Protein AF-E2B748-F1 (afdb_monomer_lite)

pLDDT: mean 79.0, std 11.24, range [48.59, 96.19]

Foldseek 3Di:
DDPVLVLQLLVQLCVLVVHDSVVSVPDDPVRNVVVLVVVLVPDPCSVVSVVSSVCSSVVPPPPPPPPPVVVVVVVVVVVVVVVCCVCVVVVVVVVVVVVVVVVVVVVVVVVVVVCVVDPPDPPPPPD

Sequence (127 aa):
MNSETLAFLYNCSAWVLERNVTLLLRLNYTELLSVVHEALNSSDRSDFLRDRIVDCVFANQERPFNLPWWQKLLWSLIYTIIVLVAIGGNSIVMWIVLDAFRKAEDRKELFLYRANENPPTNAEFRS

Secondary structure (DSSP, 8-state):
--HHHHHHHHHHHHHHTT--HHHHTTS-HHHHHHHHHHHHHHSTTHHHHHHHHHHHHHHHS--S----HHHHHHHHHHHHHHHHHHHHHHHHHHHHHHHHHHHHHHHHHHHHHHHHHS---TTSS--

Radius of gyration: 38.42 Å; chains: 1; bounding box: 80×34×99 Å

Structure (mmCIF, N/CA/C/O backbone):
data_AF-E2B748-F1
#
_entry.id   AF-E2B748-F1
#
loop_
_atom_site.group_PDB
_atom_site.id
_atom_site.type_symbol
_atom_site.label_atom_id
_atom_site.label_alt_id
_atom_site.label_comp_id
_atom_site.label_asym_id
_atom_site.label_entity_id
_atom_site.label_seq_id
_atom_site.pdbx_PDB_ins_code
_atom_site.Cartn_x
_atom_site.Cartn_y
_atom_site.Cartn_z
_atom_site.occupancy
_atom_site.B_iso_or_equiv
_atom_site.auth_seq_id
_atom_site.auth_comp_id
_atom_site.auth_asym_id
_atom_site.auth_atom_id
_atom_site.pdbx_PDB_model_num
ATOM 1 N N . MET A 1 1 ? -25.975 -8.030 13.953 1.00 48.59 1 MET A N 1
ATOM 2 C CA . MET A 1 1 ? -24.813 -7.414 14.627 1.00 48.59 1 MET A CA 1
ATOM 3 C C . MET A 1 1 ? -24.078 -8.520 15.352 1.00 48.59 1 MET A C 1
ATOM 5 O O . MET A 1 1 ? -24.721 -9.285 16.060 1.00 48.59 1 MET A O 1
ATOM 9 N N . ASN A 1 2 ? -22.781 -8.660 15.101 1.00 59.19 2 ASN A N 1
ATOM 10 C CA . ASN A 1 2 ? -21.969 -9.742 15.658 1.00 59.19 2 ASN A CA 1
ATOM 11 C C . ASN A 1 2 ? -21.643 -9.398 17.122 1.00 59.19 2 ASN A C 1
ATOM 13 O O . ASN A 1 2 ? -21.514 -8.215 17.449 1.00 59.19 2 ASN A O 1
ATOM 17 N N . SER A 1 3 ? -21.490 -10.392 17.999 1.00 66.88 3 SER A N 1
ATOM 18 C CA . SER A 1 3 ? -21.153 -10.177 19.420 1.00 66.88 3 SER A CA 1
ATOM 19 C C . SER A 1 3 ? -19.925 -9.274 19.616 1.00 66.88 3 SER A C 1
ATOM 21 O O . SER A 1 3 ? -19.902 -8.455 20.530 1.00 66.88 3 SER A O 1
ATOM 23 N N . GLU A 1 4 ? -18.949 -9.346 18.709 1.00 69.75 4 GLU A N 1
ATOM 24 C CA . GLU A 1 4 ? -17.730 -8.528 18.746 1.00 69.75 4 GLU A CA 1
ATOM 25 C C . GLU A 1 4 ? -17.977 -7.053 18.413 1.00 69.75 4 GLU A C 1
ATOM 27 O O . GLU A 1 4 ? -17.475 -6.168 19.101 1.00 69.75 4 GLU A O 1
ATOM 32 N N . THR A 1 5 ? -18.824 -6.768 17.416 1.00 71.62 5 THR A N 1
ATOM 33 C CA . THR A 1 5 ? -19.208 -5.383 17.081 1.00 71.62 5 THR A CA 1
ATOM 34 C C . THR A 1 5 ? -19.932 -4.709 18.242 1.00 71.62 5 THR A C 1
ATOM 36 O O . THR A 1 5 ? -19.759 -3.517 18.479 1.00 71.62 5 THR A O 1
ATOM 39 N N . LEU A 1 6 ? -20.703 -5.488 19.007 1.00 72.00 6 LEU A N 1
ATOM 40 C CA . LEU A 1 6 ? -21.396 -5.011 20.195 1.00 72.00 6 LEU A CA 1
ATOM 41 C C . LEU A 1 6 ? -20.395 -4.676 21.313 1.00 72.00 6 LEU A C 1
ATOM 43 O O . LEU A 1 6 ? -20.465 -3.596 21.894 1.00 72.00 6 LEU A O 1
ATOM 47 N N . ALA A 1 7 ? -19.429 -5.564 21.570 1.00 72.94 7 ALA A N 1
ATOM 48 C CA . ALA A 1 7 ? -18.389 -5.363 22.580 1.00 72.94 7 ALA A CA 1
ATOM 49 C C . ALA A 1 7 ? -17.525 -4.122 22.295 1.00 72.94 7 ALA A C 1
ATOM 51 O O . ALA A 1 7 ? -17.229 -3.350 23.210 1.00 72.94 7 ALA A O 1
ATOM 52 N N . PHE A 1 8 ? -17.184 -3.881 21.026 1.00 77.19 8 PHE A N 1
ATOM 53 C CA . PHE A 1 8 ? -16.465 -2.673 20.622 1.00 77.19 8 PHE A CA 1
ATOM 54 C C . PHE A 1 8 ? -17.274 -1.400 20.835 1.00 77.19 8 PHE A C 1
ATOM 56 O O . PHE A 1 8 ? -16.732 -0.408 21.316 1.00 77.19 8 PHE A O 1
ATOM 63 N N . LEU A 1 9 ? -18.571 -1.427 20.535 1.00 76.50 9 LEU A N 1
ATOM 64 C CA . LEU A 1 9 ? -19.451 -0.277 20.723 1.00 76.50 9 LEU A CA 1
ATOM 65 C C . LEU A 1 9 ? -19.572 0.094 22.213 1.00 76.50 9 LEU A C 1
ATOM 67 O O . LEU A 1 9 ? -19.496 1.273 22.567 1.00 76.50 9 LEU A O 1
ATOM 71 N N . TYR A 1 10 ? -19.647 -0.902 23.103 1.00 77.31 10 TYR A N 1
ATOM 72 C CA . TYR A 1 10 ? -19.596 -0.681 24.554 1.00 77.31 10 TYR A CA 1
ATOM 73 C C . TYR A 1 10 ? -18.244 -0.128 25.025 1.00 77.31 10 TYR A C 1
ATOM 75 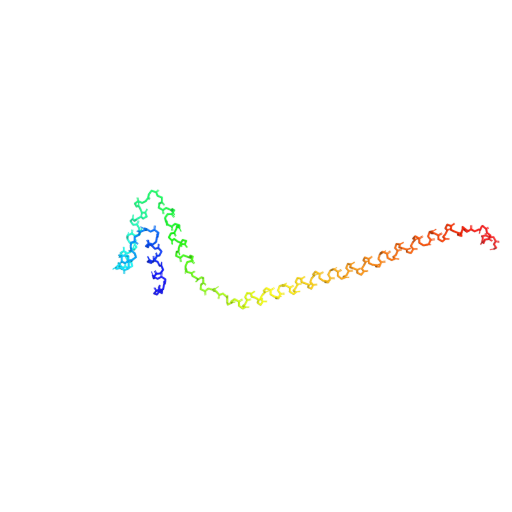O O . TYR A 1 10 ? -18.221 0.812 25.814 1.00 77.31 10 TYR A O 1
ATOM 83 N N . ASN A 1 11 ? -17.121 -0.655 24.530 1.00 79.69 11 ASN A N 1
ATOM 84 C CA . ASN A 1 11 ? -15.790 -0.184 24.930 1.00 79.69 11 ASN A CA 1
ATOM 85 C C . ASN A 1 11 ? -15.511 1.247 24.426 1.00 79.69 11 ASN A C 1
ATOM 87 O O . ASN A 1 11 ? -15.077 2.107 25.187 1.00 79.69 11 ASN A O 1
ATOM 91 N N . CYS A 1 12 ? -15.867 1.540 23.172 1.00 82.44 12 CYS A N 1
ATOM 92 C CA . CYS A 1 12 ? -15.757 2.882 22.601 1.00 82.44 12 CYS A CA 1
ATOM 93 C C . CYS A 1 12 ? -16.658 3.892 23.304 1.00 82.44 12 CYS A C 1
ATOM 95 O O . CYS A 1 12 ? -16.201 4.980 23.638 1.00 82.44 12 CYS A O 1
ATOM 97 N N . SER A 1 13 ? -17.925 3.551 23.550 1.00 79.75 13 SER A N 1
ATOM 98 C CA . SER A 1 13 ? -18.832 4.459 24.262 1.00 79.75 13 SER A CA 1
ATOM 99 C C . SER A 1 13 ? -18.366 4.724 25.695 1.00 79.75 13 SER A C 1
ATOM 101 O O . SER A 1 13 ? -18.422 5.864 26.139 1.00 79.75 13 SER A O 1
ATOM 103 N N . ALA A 1 14 ? -17.831 3.720 26.392 1.00 80.88 14 ALA A N 1
ATOM 104 C CA . ALA A 1 14 ? -17.250 3.889 27.721 1.00 80.88 14 ALA A CA 1
ATOM 105 C C . ALA A 1 14 ? -16.010 4.791 27.714 1.00 80.88 14 ALA A C 1
ATOM 107 O O . ALA A 1 14 ? -15.880 5.659 28.574 1.00 80.88 14 ALA A O 1
ATOM 108 N N . TRP A 1 15 ? -15.139 4.623 26.718 1.00 76.44 15 TRP A N 1
ATOM 109 C CA . TRP A 1 15 ? -13.941 5.440 26.564 1.00 76.44 15 TRP A CA 1
ATOM 110 C C . TRP A 1 15 ? -14.270 6.893 26.195 1.00 76.44 15 TRP A C 1
ATOM 112 O O . TRP A 1 15 ? -13.744 7.812 26.812 1.00 76.44 15 TRP A O 1
ATOM 122 N N . VAL A 1 16 ? -15.183 7.115 25.243 1.00 79.75 16 VAL A N 1
ATOM 123 C CA . VAL A 1 16 ? -15.554 8.464 24.778 1.00 79.75 16 VAL A CA 1
ATOM 124 C C . VAL A 1 16 ? -16.383 9.235 25.810 1.00 79.75 16 VAL A C 1
ATOM 126 O O . VAL A 1 16 ? -16.221 10.445 25.924 1.00 79.75 16 VAL A O 1
ATOM 129 N N . LEU A 1 17 ? -17.269 8.568 26.560 1.00 76.94 17 LEU A N 1
ATOM 130 C CA . LEU A 1 17 ? -18.093 9.212 27.596 1.00 76.94 17 LEU A CA 1
ATOM 131 C C . LEU A 1 17 ? -17.414 9.222 28.981 1.00 76.94 17 LEU A C 1
ATOM 133 O O . LEU A 1 17 ? -18.067 9.594 29.956 1.00 76.94 17 LEU A O 1
ATOM 137 N N . GLU A 1 18 ? -16.158 8.766 29.087 1.00 70.44 18 GLU A N 1
ATOM 138 C CA . GLU A 1 18 ? -15.419 8.580 30.354 1.00 70.44 18 GLU A CA 1
ATOM 139 C C . GLU A 1 18 ? -16.232 7.839 31.437 1.00 70.44 18 GLU A C 1
ATOM 141 O O . GLU A 1 18 ? -16.070 8.039 32.643 1.00 70.44 18 GLU A O 1
ATOM 146 N N . ARG A 1 19 ? -17.148 6.962 31.016 1.00 70.19 19 ARG A N 1
ATOM 147 C CA . ARG A 1 19 ? -18.020 6.197 31.912 1.00 70.19 19 ARG A CA 1
ATOM 148 C C . ARG A 1 19 ? -17.451 4.807 32.116 1.00 70.19 19 ARG A C 1
ATOM 150 O O . ARG A 1 19 ? -16.942 4.180 31.194 1.00 70.19 19 ARG A O 1
ATOM 157 N N . ASN A 1 20 ? -17.601 4.280 33.328 1.00 67.25 20 ASN A N 1
ATOM 158 C CA . ASN A 1 20 ? -17.147 2.929 33.637 1.00 67.25 20 ASN A CA 1
ATOM 159 C C . ASN A 1 20 ? -17.799 1.898 32.700 1.00 67.25 20 ASN A C 1
ATOM 161 O O . ASN A 1 20 ? -19.025 1.751 32.674 1.00 67.25 20 ASN A O 1
ATOM 165 N N . VAL A 1 21 ? -16.959 1.140 31.987 1.00 66.25 21 VAL A N 1
ATOM 166 C CA . VAL A 1 21 ? -17.353 0.073 31.046 1.00 66.25 21 VAL A CA 1
ATOM 167 C C . VAL A 1 21 ? -18.323 -0.911 31.704 1.00 66.25 21 VAL A C 1
ATOM 169 O O . VAL A 1 21 ? -19.277 -1.356 31.079 1.00 66.25 21 VAL A O 1
ATOM 172 N N . THR A 1 22 ? -18.124 -1.208 32.989 1.00 66.12 22 THR A N 1
ATOM 173 C CA . THR A 1 22 ? -18.948 -2.136 33.777 1.00 66.12 22 THR A CA 1
ATOM 174 C C . THR A 1 22 ? -20.392 -1.674 33.973 1.00 66.12 22 THR A C 1
ATOM 176 O O . THR A 1 22 ? -21.278 -2.521 34.090 1.00 66.12 22 THR A O 1
ATOM 179 N N . LEU A 1 23 ? -20.653 -0.361 33.983 1.00 68.50 23 LEU A N 1
ATOM 180 C CA . LEU A 1 23 ? -22.016 0.175 33.999 1.00 68.50 23 LEU A CA 1
ATOM 181 C C . LEU A 1 23 ? -22.655 0.065 32.623 1.00 68.50 23 LEU A C 1
ATOM 183 O O . LEU A 1 23 ? -23.789 -0.387 32.525 1.00 68.50 23 LEU A O 1
ATOM 187 N N . LEU A 1 24 ? -21.914 0.427 31.575 1.00 69.00 24 LEU A N 1
ATOM 188 C CA . LEU A 1 24 ? -22.385 0.383 30.192 1.00 69.00 24 LEU A CA 1
ATOM 189 C C . LEU A 1 24 ? -22.713 -1.047 29.743 1.00 69.00 24 LEU A C 1
ATOM 191 O O . LEU A 1 24 ? -23.773 -1.270 29.172 1.00 69.00 24 LEU A O 1
ATOM 195 N N . LEU A 1 25 ? -21.886 -2.030 30.106 1.00 70.75 25 LEU A N 1
ATOM 196 C CA . LEU A 1 25 ? -22.088 -3.445 29.762 1.00 70.75 25 LEU A CA 1
ATOM 197 C C . LEU A 1 25 ? -23.332 -4.078 30.411 1.00 70.75 25 LEU A C 1
ATOM 199 O O . LEU A 1 25 ? -23.792 -5.127 29.965 1.00 70.75 25 LEU A O 1
ATOM 203 N N . ARG A 1 26 ? -23.858 -3.472 31.484 1.00 77.00 26 ARG A N 1
ATOM 204 C CA . ARG A 1 26 ? -25.091 -3.911 32.159 1.00 77.00 26 ARG A CA 1
ATOM 205 C C . ARG A 1 26 ? -26.359 -3.448 31.442 1.00 77.00 26 ARG A C 1
ATOM 207 O O . ARG A 1 26 ? -27.424 -3.990 31.732 1.00 77.00 26 ARG A O 1
ATOM 214 N N . LE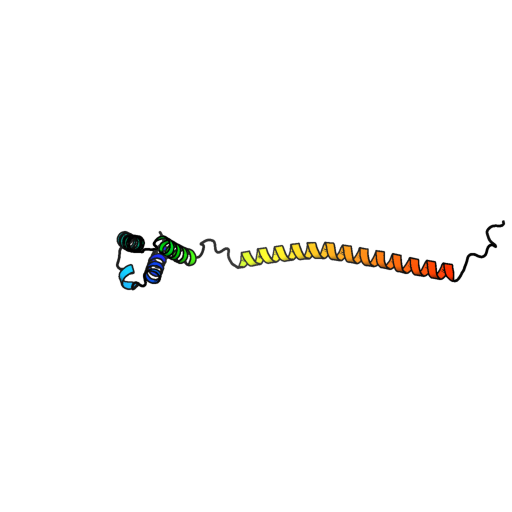U A 1 27 ? -26.265 -2.454 30.558 1.00 76.88 27 LEU A N 1
ATOM 215 C CA . LEU A 1 27 ? -27.410 -1.931 29.819 1.00 76.88 27 LEU A CA 1
ATOM 216 C C . LEU A 1 27 ? -27.674 -2.770 28.571 1.00 76.88 27 LEU A C 1
ATOM 218 O O . 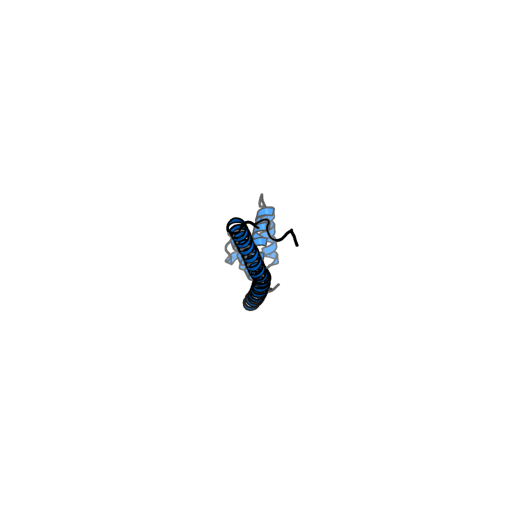LEU A 1 27 ? -26.750 -3.191 27.878 1.00 76.88 27 LEU A O 1
ATOM 222 N N . ASN A 1 28 ? -28.953 -2.964 28.253 1.00 79.88 28 ASN A N 1
ATOM 223 C CA . ASN A 1 28 ? -29.354 -3.551 26.980 1.00 79.88 28 ASN A CA 1
ATOM 224 C C . ASN A 1 28 ? -29.088 -2.561 25.829 1.00 79.88 28 ASN A C 1
ATOM 226 O O . ASN A 1 28 ? -28.963 -1.360 26.059 1.00 79.88 28 ASN A O 1
ATOM 230 N N . TYR A 1 29 ? -29.030 -3.032 24.583 1.00 78.56 29 TYR A N 1
ATOM 231 C CA . TYR A 1 29 ? -28.671 -2.189 23.429 1.00 78.56 29 TYR A CA 1
ATOM 232 C C . TYR A 1 29 ? -29.541 -0.925 23.296 1.00 78.56 29 TYR A C 1
ATOM 234 O O . TYR A 1 29 ? -29.036 0.161 23.028 1.00 78.56 29 TYR A O 1
ATOM 242 N N . THR A 1 30 ? -30.849 -1.054 23.519 1.00 84.62 30 THR A N 1
ATOM 243 C CA . THR A 1 30 ? -31.800 0.066 23.448 1.00 84.62 30 THR A CA 1
ATOM 244 C C . THR A 1 30 ? -31.559 1.111 24.537 1.00 84.62 30 THR A C 1
ATOM 246 O O . THR A 1 30 ? -31.675 2.304 24.278 1.00 84.62 30 THR A O 1
ATOM 249 N N . GLU A 1 31 ? -31.178 0.664 25.733 1.00 85.12 31 GLU A N 1
ATOM 250 C CA . GLU A 1 31 ? -30.852 1.514 26.883 1.00 85.12 31 GLU A CA 1
ATOM 251 C C . GLU A 1 31 ? -29.491 2.202 26.713 1.00 85.12 31 GLU A C 1
ATOM 253 O O . GLU A 1 31 ? -29.298 3.356 27.081 1.00 85.12 31 GLU A O 1
ATOM 258 N N . LEU A 1 32 ? -28.524 1.510 26.106 1.00 82.31 32 LEU A N 1
ATOM 259 C CA . LEU A 1 32 ? -27.262 2.124 25.708 1.00 82.31 32 LEU A CA 1
ATOM 260 C C . LEU A 1 32 ? -27.516 3.258 24.710 1.00 82.31 32 LEU A C 1
ATOM 262 O O . LEU A 1 32 ? -26.974 4.354 24.860 1.00 82.31 32 LEU A O 1
ATOM 266 N N . LEU A 1 33 ? -28.328 2.982 23.686 1.00 82.69 33 LEU A N 1
ATOM 267 C CA . LEU A 1 33 ? -28.612 3.936 22.623 1.00 82.69 33 LEU A CA 1
ATOM 268 C C . LEU A 1 33 ? -29.278 5.197 23.183 1.00 82.69 33 LEU A C 1
ATOM 270 O O . LEU A 1 33 ? -28.889 6.295 22.796 1.00 82.69 33 LEU A O 1
ATOM 274 N N . SER A 1 34 ? -30.227 5.053 24.115 1.00 85.12 34 SER A N 1
ATOM 275 C CA . SER A 1 34 ? -30.885 6.197 24.754 1.00 85.12 34 SER A CA 1
ATOM 276 C C . SER A 1 34 ? -29.901 7.037 25.570 1.00 85.12 34 SER A C 1
ATOM 278 O O . SER A 1 34 ? -29.895 8.255 25.430 1.00 85.12 34 SER A O 1
ATOM 280 N N . VAL A 1 35 ? -29.001 6.413 26.337 1.00 82.75 35 VAL A N 1
ATOM 281 C CA . VAL A 1 35 ? -27.978 7.120 27.128 1.00 82.75 35 VAL A CA 1
ATOM 282 C C . VAL A 1 35 ? -26.968 7.855 26.246 1.00 82.75 35 VAL A C 1
ATOM 284 O O . VAL A 1 35 ? -26.586 8.983 26.557 1.00 82.75 35 VAL A O 1
ATOM 287 N N . VAL A 1 36 ? -26.526 7.236 25.150 1.00 85.31 36 VAL A N 1
ATOM 288 C CA . VAL A 1 36 ? -25.614 7.876 24.188 1.00 85.31 36 VAL A CA 1
ATOM 289 C C . VAL A 1 36 ? -26.312 9.039 23.489 1.00 85.31 36 VAL A C 1
ATOM 291 O O . VAL A 1 36 ? -25.713 10.098 23.320 1.00 85.31 36 VAL A O 1
ATOM 294 N N . HIS A 1 37 ? -27.577 8.864 23.108 1.00 85.25 37 HIS A N 1
ATOM 295 C CA . HIS A 1 37 ? -28.353 9.907 22.448 1.00 85.25 37 HIS A CA 1
ATOM 296 C C . HIS A 1 37 ? -28.643 11.090 23.378 1.00 85.25 37 HIS A C 1
ATOM 298 O O . HIS A 1 37 ? -28.512 12.239 22.967 1.00 85.25 37 HIS A O 1
ATOM 304 N N . GLU A 1 38 ? -28.935 10.813 24.647 1.00 86.44 38 GLU A N 1
ATOM 305 C CA . GLU A 1 38 ? -29.079 11.827 25.690 1.00 86.44 38 GLU A CA 1
ATOM 306 C C . GLU A 1 38 ? -27.763 12.583 25.915 1.00 86.44 38 GLU A C 1
ATOM 308 O O . GLU A 1 38 ? -27.742 13.810 25.933 1.00 86.44 38 GLU A O 1
ATOM 313 N N . ALA A 1 39 ? -26.636 11.868 26.001 1.00 81.31 39 ALA A N 1
ATOM 314 C CA . ALA A 1 39 ? -25.320 12.486 26.147 1.00 81.31 39 ALA A CA 1
ATOM 315 C C . ALA A 1 39 ? -24.963 13.375 24.942 1.00 81.31 39 ALA A C 1
ATOM 317 O O . ALA A 1 39 ? -24.416 14.462 25.125 1.00 81.31 39 ALA A O 1
ATOM 318 N N . LEU A 1 40 ? -25.324 12.951 23.727 1.00 85.12 40 LEU A N 1
ATOM 319 C CA . LEU A 1 40 ? -25.190 13.754 22.512 1.00 85.12 40 LEU A CA 1
ATOM 320 C C . LEU A 1 40 ? -26.048 15.020 22.588 1.00 85.12 40 LEU A C 1
ATOM 322 O O . LEU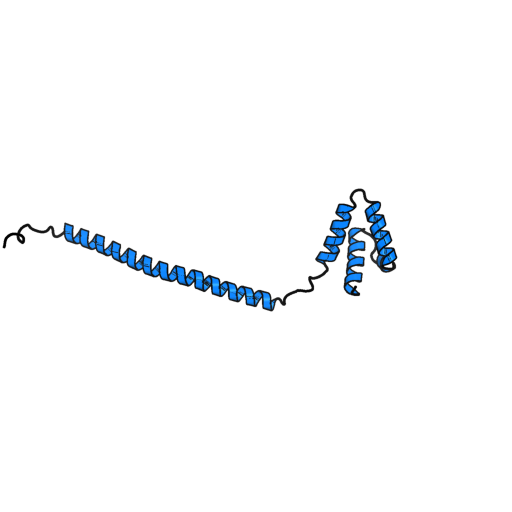 A 1 40 ? -25.513 16.102 22.390 1.00 85.12 40 LEU A O 1
ATOM 326 N N . ASN A 1 41 ? -27.335 14.911 22.920 1.00 86.44 41 ASN A N 1
ATOM 327 C CA . ASN A 1 41 ? -28.244 16.063 22.975 1.00 86.44 41 ASN A CA 1
ATOM 328 C C . ASN A 1 41 ? -27.924 17.038 24.118 1.00 86.44 41 ASN A C 1
ATOM 330 O O . ASN A 1 41 ? -28.148 18.236 23.976 1.00 86.44 41 ASN A O 1
ATOM 334 N N . SER A 1 42 ? -27.389 16.542 25.236 1.00 85.62 42 SER A N 1
ATOM 335 C CA . SER A 1 42 ? -26.962 17.370 26.372 1.00 85.62 42 SER A CA 1
ATOM 336 C C . SER A 1 42 ? -25.662 18.139 26.115 1.00 85.62 42 SER A C 1
ATOM 338 O O . SER A 1 42 ? -25.362 19.102 26.820 1.00 85.62 42 SER A O 1
ATOM 340 N N . SER A 1 43 ? -24.868 17.705 25.133 1.00 80.19 43 SER A N 1
ATOM 341 C CA . SER A 1 43 ? -23.569 18.298 24.848 1.00 80.19 43 SER A CA 1
ATOM 342 C C . SER A 1 43 ? -23.701 19.478 23.893 1.00 80.19 43 SER A C 1
ATOM 344 O O . SER A 1 43 ? -24.256 19.350 22.805 1.00 80.19 43 SER A O 1
ATOM 346 N N . ASP A 1 44 ? -23.080 20.601 24.255 1.00 81.25 44 ASP A N 1
ATOM 347 C CA . ASP A 1 44 ? -22.973 21.815 23.430 1.00 81.25 44 ASP A CA 1
ATOM 348 C C . ASP A 1 44 ? -22.310 21.550 22.059 1.00 81.25 44 ASP A C 1
ATOM 350 O O . ASP A 1 44 ? -22.485 22.305 21.105 1.00 81.25 44 ASP A O 1
ATOM 354 N N . ARG A 1 45 ? -21.570 20.436 21.929 1.00 85.12 45 ARG A N 1
ATOM 355 C CA . ARG A 1 45 ? -20.840 20.054 20.712 1.00 85.12 45 ARG A CA 1
ATOM 356 C C . ARG A 1 45 ? -21.099 18.606 20.298 1.00 85.12 45 ARG A C 1
ATOM 358 O O . ARG A 1 45 ? -20.170 17.841 20.023 1.00 85.12 45 ARG A O 1
ATOM 365 N N . SER A 1 46 ? -22.377 18.245 20.252 1.00 83.62 46 SER A N 1
ATOM 366 C CA . SER A 1 46 ? -22.880 16.914 19.893 1.00 83.62 46 SER A CA 1
ATOM 367 C C . SER A 1 46 ? -22.283 16.353 18.594 1.00 83.62 46 SER A C 1
ATOM 369 O O . SER A 1 46 ? -21.925 15.177 18.550 1.00 83.62 46 SER A O 1
ATOM 371 N N . ASP A 1 47 ? -22.072 17.192 17.575 1.00 84.50 47 ASP A N 1
ATOM 372 C CA . ASP A 1 47 ? -21.461 16.791 16.300 1.00 84.50 47 ASP A CA 1
ATOM 373 C C . ASP A 1 47 ? -20.032 16.258 16.472 1.00 84.50 47 ASP A C 1
ATOM 375 O O . ASP A 1 47 ? -19.664 15.252 15.869 1.00 84.50 47 ASP A O 1
ATOM 379 N N . PHE A 1 48 ? -19.239 16.882 17.348 1.00 84.69 48 PHE A N 1
ATOM 380 C CA . PHE A 1 48 ? -17.871 16.448 17.633 1.00 84.69 48 PHE A CA 1
ATOM 381 C C . PHE A 1 48 ? -17.847 15.133 18.420 1.00 84.69 48 PHE A C 1
ATOM 383 O O . PHE A 1 48 ? -17.054 14.244 18.114 1.00 84.69 48 PHE A O 1
ATOM 390 N N . LEU A 1 49 ? -18.733 14.973 19.408 1.00 84.81 49 LEU A N 1
ATOM 391 C CA . LEU A 1 49 ? -18.879 13.705 20.135 1.00 84.81 49 LEU A CA 1
ATOM 392 C C . LEU A 1 49 ? -19.337 12.576 19.213 1.00 84.81 49 LEU A C 1
ATOM 394 O O . LEU A 1 49 ? -18.822 11.461 19.297 1.00 84.81 49 LEU A O 1
ATOM 398 N N . ARG A 1 50 ? -20.278 12.865 18.314 1.00 85.00 50 ARG A N 1
ATOM 399 C CA . ARG A 1 50 ? -20.771 11.901 17.333 1.00 85.00 50 ARG A CA 1
ATOM 400 C C . ARG A 1 50 ? -19.650 11.431 16.417 1.00 85.00 50 ARG A C 1
ATOM 402 O O . ARG A 1 50 ? -19.507 10.224 16.232 1.00 85.00 50 ARG A O 1
ATOM 409 N N . ASP A 1 51 ? -18.848 12.359 15.905 1.00 85.38 51 ASP A N 1
ATOM 410 C CA . ASP A 1 51 ? -17.710 12.047 15.042 1.00 85.38 51 ASP A CA 1
ATOM 411 C C . ASP A 1 51 ? -16.684 11.172 15.775 1.00 85.38 51 ASP A C 1
ATOM 413 O O . ASP A 1 51 ? -16.284 10.132 15.267 1.00 85.38 51 ASP A O 1
ATOM 417 N N . ARG A 1 52 ? -16.370 11.483 17.041 1.00 84.06 52 ARG A N 1
ATOM 418 C CA . ARG A 1 52 ? -15.474 10.664 17.881 1.00 84.06 52 ARG A CA 1
ATOM 419 C C . ARG A 1 52 ? -15.981 9.241 18.129 1.00 84.06 52 ARG A C 1
ATOM 421 O O . ARG A 1 52 ? -15.181 8.307 18.116 1.00 84.06 52 ARG A O 1
ATOM 428 N N . ILE A 1 53 ? -17.282 9.061 18.376 1.00 84.31 53 ILE A N 1
ATOM 429 C CA . ILE A 1 53 ? -17.877 7.727 18.580 1.00 84.31 53 ILE A CA 1
ATOM 430 C C . ILE A 1 53 ? -17.808 6.919 17.284 1.00 84.31 53 ILE A C 1
ATOM 432 O O . ILE A 1 53 ? -17.429 5.747 17.314 1.00 84.31 53 ILE A O 1
ATOM 436 N N . VAL A 1 54 ? -18.153 7.547 16.156 1.00 82.06 54 VAL A N 1
ATOM 437 C CA . VAL A 1 54 ? -18.058 6.940 14.824 1.00 82.06 54 VAL A CA 1
ATOM 438 C C . VAL A 1 54 ? -16.609 6.538 14.560 1.00 82.06 54 VAL A C 1
ATOM 440 O O . VAL A 1 54 ? -16.345 5.365 14.318 1.00 82.06 54 VAL A O 1
ATOM 443 N N . ASP A 1 55 ? -15.659 7.452 14.713 1.00 83.56 55 ASP A N 1
ATOM 444 C CA . ASP A 1 55 ? -14.248 7.193 14.437 1.00 83.56 55 ASP A CA 1
ATOM 445 C C . ASP A 1 55 ? -13.686 6.072 15.332 1.00 83.56 55 ASP A C 1
ATOM 447 O O . ASP A 1 55 ? -13.002 5.177 14.846 1.00 83.56 55 ASP A O 1
ATOM 451 N N . CYS A 1 56 ? -14.067 6.015 16.615 1.00 82.06 56 CYS A N 1
ATOM 452 C CA . CYS A 1 56 ? -13.671 4.929 17.520 1.00 82.06 56 CYS A CA 1
ATOM 453 C C . CYS A 1 56 ? -14.226 3.558 17.090 1.00 82.06 56 CYS A C 1
ATOM 455 O O . CYS A 1 56 ? -13.494 2.562 17.077 1.00 82.06 56 CYS A O 1
ATOM 457 N N . VAL A 1 57 ? -15.516 3.489 16.736 1.00 79.00 57 VAL A N 1
ATOM 458 C CA . VAL A 1 57 ? -16.168 2.238 16.308 1.00 79.00 57 VAL A CA 1
ATOM 459 C C . VAL A 1 57 ? -15.615 1.774 14.960 1.00 79.00 57 VAL A C 1
ATOM 461 O O . VAL A 1 57 ? -15.353 0.586 14.781 1.00 79.00 57 VAL A O 1
ATOM 464 N N . PHE A 1 58 ? -15.391 2.695 14.022 1.00 73.44 58 PHE A N 1
ATOM 465 C CA . PHE A 1 58 ? -14.871 2.381 12.692 1.00 73.44 58 PHE A CA 1
ATOM 466 C C . PHE A 1 58 ? -13.362 2.105 12.673 1.00 73.44 58 PHE A C 1
ATOM 468 O O . PHE A 1 58 ? -12.925 1.292 11.860 1.00 73.44 58 PHE A O 1
ATOM 475 N N . ALA A 1 59 ? -12.567 2.718 13.555 1.00 69.12 59 ALA A N 1
ATOM 476 C CA . ALA A 1 59 ? -11.136 2.425 13.683 1.00 69.12 59 ALA A CA 1
ATOM 477 C C . ALA A 1 59 ? -10.885 1.009 14.218 1.00 69.12 59 ALA A C 1
ATOM 479 O O . ALA A 1 59 ? -9.947 0.339 13.791 1.00 69.12 59 ALA A O 1
ATOM 480 N N . ASN A 1 60 ? -11.740 0.557 15.135 1.00 60.19 60 ASN A N 1
ATOM 481 C CA . ASN A 1 60 ? -11.647 -0.762 15.753 1.00 60.19 60 ASN A CA 1
ATOM 482 C C . ASN A 1 60 ? -12.394 -1.859 14.998 1.00 60.19 60 ASN A C 1
ATOM 484 O O . ASN A 1 60 ? -12.128 -3.043 15.205 1.00 60.19 60 ASN A O 1
ATOM 488 N N . GLN A 1 61 ? -13.321 -1.491 14.115 1.00 61.38 61 GLN A N 1
ATOM 489 C CA . GLN A 1 61 ? -13.828 -2.421 13.127 1.00 61.38 61 GLN A CA 1
ATOM 490 C C . GLN A 1 61 ? -12.716 -2.644 12.105 1.00 61.38 61 GLN A C 1
ATOM 492 O O . GLN A 1 61 ? -12.680 -2.005 11.050 1.00 61.38 61 GLN A O 1
ATOM 497 N N . GLU A 1 62 ? -11.783 -3.537 12.454 1.00 56.03 62 GLU A N 1
ATOM 498 C CA . GLU A 1 62 ? -10.790 -4.072 11.537 1.00 56.03 62 GLU A CA 1
ATOM 499 C C . GLU A 1 62 ? -11.512 -4.374 10.235 1.00 56.03 62 GLU A C 1
ATOM 501 O O . GLU A 1 62 ? -12.441 -5.186 10.202 1.00 56.03 62 GLU A O 1
ATOM 506 N N . ARG A 1 63 ? -11.174 -3.614 9.187 1.00 57.88 63 ARG A N 1
ATOM 507 C CA . ARG A 1 63 ? -11.857 -3.701 7.901 1.00 57.88 63 ARG A CA 1
ATOM 508 C C . ARG A 1 63 ? -11.933 -5.189 7.555 1.00 57.88 63 ARG A C 1
ATOM 510 O O . ARG A 1 63 ? -10.876 -5.791 7.376 1.00 57.88 63 ARG A O 1
ATOM 517 N N . PRO A 1 64 ? -13.129 -5.794 7.429 1.00 54.47 64 PRO A N 1
ATOM 518 C CA . PRO A 1 64 ? -13.254 -7.241 7.232 1.00 54.47 64 PRO A CA 1
ATOM 519 C C . PRO A 1 64 ? -12.643 -7.711 5.898 1.00 54.47 64 PRO A C 1
ATOM 521 O O . PRO A 1 64 ? -12.571 -8.901 5.620 1.00 54.47 64 PRO A O 1
ATOM 524 N N . PHE A 1 65 ? -12.139 -6.773 5.091 1.00 48.88 65 PHE A N 1
ATOM 525 C CA . PHE A 1 65 ? -11.263 -6.985 3.950 1.00 48.88 65 PHE A CA 1
ATOM 526 C C . PHE A 1 65 ? -9.799 -6.681 4.298 1.00 48.88 65 PHE A C 1
ATOM 528 O O . PHE A 1 65 ? -9.128 -5.893 3.625 1.00 48.88 65 PHE A O 1
ATOM 535 N N . ASN A 1 66 ? -9.269 -7.320 5.339 1.00 55.16 66 ASN A N 1
ATOM 536 C CA . ASN A 1 66 ? -7.829 -7.501 5.451 1.00 55.16 66 ASN A CA 1
ATOM 537 C C . ASN A 1 66 ? -7.419 -8.483 4.348 1.00 55.16 66 ASN A C 1
ATOM 539 O O . ASN A 1 66 ? -7.368 -9.691 4.567 1.00 55.16 66 ASN A O 1
ATOM 543 N N . LEU A 1 67 ? -7.157 -7.967 3.137 1.00 60.06 67 LEU A N 1
ATOM 544 C CA . LEU A 1 67 ? -6.453 -8.748 2.121 1.00 60.06 67 LEU A CA 1
ATOM 545 C C . LEU A 1 67 ? -5.202 -9.321 2.801 1.00 60.06 67 LEU A C 1
ATOM 547 O O . LEU A 1 67 ? -4.433 -8.523 3.364 1.00 60.06 67 LEU A O 1
ATOM 551 N N . PRO A 1 68 ? -5.013 -10.656 2.795 1.00 75.06 68 PRO A N 1
ATOM 552 C CA . PRO A 1 68 ? -3.899 -11.298 3.472 1.00 75.06 68 PRO A CA 1
ATOM 553 C C . PRO A 1 68 ? -2.610 -10.580 3.090 1.00 75.06 68 PRO A C 1
ATOM 555 O O . PRO A 1 68 ? -2.393 -10.255 1.923 1.00 75.06 68 PRO A O 1
ATOM 558 N N . TRP A 1 69 ? -1.766 -10.285 4.075 1.00 73.94 69 TRP A N 1
ATOM 559 C CA . TRP A 1 69 ? -0.553 -9.484 3.877 1.00 73.94 69 TRP A CA 1
ATOM 560 C C . TRP A 1 69 ? 0.339 -10.034 2.748 1.00 73.94 69 TRP A C 1
ATOM 562 O O . TRP A 1 69 ? 0.946 -9.268 2.002 1.00 73.94 69 TRP A O 1
ATOM 572 N N . TRP A 1 70 ? 0.305 -11.353 2.542 1.00 78.75 70 TRP A N 1
ATOM 573 C CA . TRP A 1 70 ? 0.902 -12.051 1.407 1.00 78.75 70 TRP A CA 1
ATOM 574 C C . TRP A 1 70 ? 0.446 -11.537 0.032 1.00 78.75 70 TRP A C 1
ATOM 576 O O . TRP A 1 70 ? 1.277 -11.377 -0.858 1.00 78.75 70 TRP A O 1
ATOM 586 N N . GLN A 1 71 ? -0.840 -11.222 -0.160 1.00 81.81 71 GLN A N 1
ATOM 587 C CA . GLN A 1 71 ? -1.337 -10.648 -1.417 1.00 81.81 71 GLN A CA 1
ATOM 588 C C . GLN A 1 71 ? -0.802 -9.233 -1.641 1.00 81.81 71 GLN A C 1
ATOM 590 O O . GLN A 1 71 ? -0.429 -8.901 -2.763 1.00 81.81 71 GLN A O 1
ATOM 595 N N . LYS A 1 72 ? -0.702 -8.409 -0.588 1.00 84.69 72 LYS A N 1
ATOM 596 C CA . LYS A 1 72 ? -0.107 -7.063 -0.696 1.00 84.69 72 LYS A CA 1
ATOM 597 C C . LYS A 1 72 ? 1.352 -7.138 -1.159 1.00 84.69 72 LYS A C 1
ATOM 599 O O . LYS A 1 72 ? 1.758 -6.356 -2.016 1.00 84.69 72 LYS A O 1
ATOM 604 N N . LEU A 1 73 ? 2.119 -8.103 -0.646 1.00 87.81 73 LEU A N 1
ATOM 605 C CA . LEU A 1 73 ? 3.503 -8.322 -1.077 1.00 87.81 73 LEU A CA 1
ATOM 606 C C . LEU A 1 73 ? 3.605 -8.834 -2.513 1.00 87.81 73 LEU A C 1
ATOM 608 O O . LEU A 1 73 ? 4.450 -8.347 -3.260 1.00 87.81 73 LEU A O 1
ATOM 612 N N . LEU A 1 74 ? 2.730 -9.759 -2.918 1.00 91.75 74 LEU A N 1
ATOM 613 C CA . LEU A 1 74 ? 2.719 -10.292 -4.282 1.00 91.75 74 LEU A CA 1
ATOM 614 C C . LEU A 1 74 ? 2.487 -9.177 -5.314 1.00 91.75 74 LEU A C 1
ATOM 616 O O . LEU A 1 74 ? 3.233 -9.058 -6.284 1.00 91.75 74 LEU A O 1
ATOM 620 N N . TRP A 1 75 ? 1.494 -8.319 -5.070 1.00 88.94 75 TRP A N 1
ATOM 621 C CA . TRP A 1 75 ? 1.188 -7.189 -5.949 1.00 88.94 75 TRP A CA 1
ATOM 622 C C . TRP A 1 75 ? 2.316 -6.154 -5.989 1.00 88.94 75 TRP A C 1
ATOM 624 O O . TRP A 1 75 ? 2.670 -5.683 -7.069 1.00 88.94 75 TRP A O 1
ATOM 634 N N . SER A 1 76 ? 2.923 -5.845 -4.840 1.00 93.12 76 SER A N 1
ATOM 635 C CA . SER A 1 76 ? 4.070 -4.931 -4.764 1.00 93.12 76 SER A CA 1
ATOM 636 C C . SER A 1 76 ? 5.274 -5.449 -5.559 1.00 93.12 76 SER A C 1
ATOM 638 O O . SER A 1 76 ? 5.910 -4.704 -6.310 1.00 93.12 76 SER A O 1
ATOM 640 N N . LEU A 1 77 ? 5.557 -6.749 -5.456 1.00 94.94 77 LEU A N 1
ATOM 641 C CA . LEU A 1 77 ? 6.669 -7.381 -6.157 1.00 94.94 77 LEU A CA 1
ATOM 642 C C . LEU A 1 77 ? 6.466 -7.364 -7.679 1.00 94.94 77 LEU A C 1
ATOM 644 O O . LEU A 1 77 ? 7.378 -6.979 -8.408 1.00 94.94 77 LEU A O 1
ATOM 648 N N . ILE A 1 78 ? 5.260 -7.692 -8.157 1.00 96.06 78 ILE A N 1
ATOM 649 C CA . ILE A 1 78 ? 4.913 -7.603 -9.586 1.00 96.06 78 ILE A CA 1
ATOM 650 C C . ILE A 1 78 ? 5.101 -6.168 -10.093 1.00 96.06 78 ILE A C 1
ATOM 652 O O . ILE A 1 78 ? 5.735 -5.955 -11.127 1.00 96.06 78 ILE A O 1
ATOM 656 N N . TYR A 1 79 ? 4.606 -5.179 -9.347 1.00 95.69 79 TYR A N 1
ATOM 657 C CA . TYR A 1 79 ? 4.726 -3.772 -9.728 1.00 95.69 79 TYR A CA 1
ATOM 658 C C . TYR A 1 79 ? 6.188 -3.321 -9.806 1.00 95.69 79 TYR A C 1
ATOM 660 O O . TYR A 1 79 ? 6.595 -2.653 -10.756 1.00 95.69 79 TYR A O 1
ATOM 668 N N . THR A 1 80 ? 7.003 -3.755 -8.845 1.00 96.19 80 THR A N 1
ATOM 669 C CA . THR A 1 80 ? 8.440 -3.463 -8.805 1.00 96.19 80 THR A CA 1
ATOM 670 C C . THR A 1 80 ? 9.160 -4.025 -10.030 1.00 96.19 80 THR A C 1
ATOM 672 O O . THR A 1 80 ? 9.981 -3.331 -10.626 1.00 96.19 80 THR A O 1
ATOM 675 N N . ILE A 1 81 ? 8.825 -5.248 -10.452 1.00 96.19 81 ILE A N 1
ATOM 676 C CA . ILE A 1 81 ? 9.410 -5.872 -11.647 1.00 96.19 81 ILE A CA 1
ATOM 677 C C . ILE A 1 81 ? 9.013 -5.104 -12.913 1.00 96.19 81 ILE A C 1
ATOM 679 O O . ILE A 1 81 ? 9.877 -4.810 -13.737 1.00 96.19 81 ILE A O 1
ATOM 683 N N . ILE A 1 82 ? 7.736 -4.736 -13.058 1.00 95.75 82 ILE A N 1
ATOM 684 C CA . ILE A 1 82 ? 7.255 -3.963 -14.215 1.00 95.75 82 ILE A CA 1
ATOM 685 C C . ILE A 1 82 ? 8.005 -2.630 -14.316 1.00 95.75 82 ILE A C 1
ATOM 687 O O . ILE A 1 82 ? 8.488 -2.272 -15.390 1.00 95.75 82 ILE A O 1
ATOM 691 N N . VAL A 1 83 ? 8.152 -1.919 -13.195 1.00 95.88 83 VAL A N 1
ATOM 692 C CA . VAL A 1 83 ? 8.881 -0.645 -13.137 1.00 95.88 83 VAL A CA 1
ATOM 693 C C . VAL A 1 83 ? 10.366 -0.838 -13.456 1.00 95.88 83 VAL A C 1
ATOM 695 O O . VAL A 1 83 ? 10.918 -0.068 -14.238 1.00 95.88 83 VAL A O 1
ATOM 698 N N . LEU A 1 84 ? 11.009 -1.882 -12.924 1.00 95.31 84 LEU A N 1
ATOM 699 C CA . LEU A 1 84 ? 12.409 -2.200 -13.224 1.00 95.31 84 LEU A CA 1
ATOM 700 C C . LEU A 1 84 ? 12.637 -2.481 -14.709 1.00 95.31 84 LEU A C 1
ATOM 702 O O . LEU A 1 84 ? 13.603 -1.978 -15.274 1.00 95.31 84 LEU A O 1
ATOM 706 N N . VAL A 1 85 ? 11.756 -3.251 -15.349 1.00 94.56 85 VAL A N 1
ATOM 707 C CA . VAL A 1 85 ? 11.852 -3.545 -16.786 1.00 94.56 85 VAL A CA 1
ATOM 708 C C . VAL A 1 85 ? 11.587 -2.290 -17.615 1.00 94.56 85 VAL A C 1
ATOM 710 O O . VAL A 1 85 ? 12.303 -2.041 -18.582 1.00 94.56 85 VAL A O 1
ATOM 713 N N . ALA A 1 86 ? 10.611 -1.468 -17.227 1.00 93.06 86 ALA A N 1
ATOM 714 C CA . ALA A 1 86 ? 10.312 -0.218 -17.920 1.00 93.06 86 ALA A CA 1
ATOM 715 C C . ALA A 1 86 ? 11.479 0.778 -17.835 1.00 93.06 86 ALA A C 1
ATOM 717 O O . ALA A 1 86 ? 11.882 1.347 -18.849 1.00 93.06 86 ALA A O 1
ATOM 718 N N . ILE A 1 87 ? 12.057 0.972 -16.647 1.00 94.62 87 ILE A N 1
ATOM 719 C CA . ILE A 1 87 ? 13.230 1.836 -16.467 1.00 94.62 87 ILE A CA 1
ATOM 720 C C . ILE A 1 87 ? 14.429 1.218 -17.184 1.00 94.62 87 ILE A C 1
ATOM 722 O O . ILE A 1 87 ? 15.057 1.887 -17.993 1.00 94.62 87 ILE A O 1
ATOM 726 N N . GLY A 1 88 ? 14.704 -0.067 -16.959 1.00 93.00 88 GLY A N 1
ATOM 727 C CA . GLY A 1 88 ? 15.838 -0.777 -17.544 1.00 93.00 88 GLY A CA 1
ATOM 728 C C . GLY A 1 88 ? 15.826 -0.764 -19.070 1.00 93.00 88 GLY A C 1
ATOM 729 O O . GLY A 1 88 ? 16.836 -0.424 -19.675 1.00 93.00 88 GLY A O 1
ATOM 730 N N . GLY A 1 89 ? 14.688 -1.051 -19.705 1.00 87.19 89 GLY A N 1
ATOM 731 C CA . GLY A 1 89 ? 14.557 -1.011 -21.163 1.00 87.19 89 GLY A CA 1
ATOM 732 C C . GLY A 1 89 ? 14.862 0.372 -21.737 1.00 87.19 89 GLY A C 1
ATOM 733 O O . GLY A 1 89 ? 15.627 0.492 -22.691 1.00 87.19 89 GLY A O 1
ATOM 734 N N . ASN A 1 90 ? 14.348 1.429 -21.106 1.00 87.00 90 ASN A N 1
ATOM 735 C CA . ASN A 1 90 ? 14.618 2.799 -21.538 1.00 87.00 90 ASN A CA 1
ATOM 736 C C . ASN A 1 90 ? 16.067 3.227 -21.247 1.00 87.00 90 ASN A C 1
ATOM 738 O O . ASN A 1 90 ? 16.717 3.842 -22.092 1.00 87.00 90 ASN A O 1
ATOM 742 N N . SER A 1 91 ? 16.606 2.863 -20.083 1.00 88.88 91 SER A N 1
ATOM 743 C CA . SER A 1 91 ? 17.975 3.191 -19.679 1.00 88.88 91 SER A CA 1
ATOM 744 C C . SER A 1 91 ? 19.025 2.466 -20.522 1.00 88.88 91 SER A C 1
ATOM 746 O O . SER A 1 91 ? 20.024 3.080 -20.887 1.00 88.88 91 SER A O 1
ATOM 748 N N . ILE A 1 92 ? 18.805 1.197 -20.879 1.00 89.81 92 ILE A N 1
ATOM 749 C CA . ILE A 1 92 ? 19.734 0.413 -21.707 1.00 89.81 92 ILE A CA 1
ATOM 750 C C . ILE A 1 92 ? 19.755 0.946 -23.143 1.00 89.81 92 ILE A C 1
ATOM 752 O O . ILE A 1 92 ? 20.833 1.129 -23.707 1.00 89.81 92 ILE A O 1
ATOM 756 N N . VAL A 1 93 ? 18.590 1.251 -23.726 1.00 86.38 93 VAL A N 1
ATOM 757 C CA . VAL A 1 93 ? 18.520 1.853 -25.068 1.00 86.38 93 VAL A CA 1
ATOM 758 C C . VAL A 1 93 ? 19.236 3.201 -25.083 1.00 86.38 93 VAL A C 1
ATOM 760 O O . VAL A 1 93 ? 20.061 3.449 -25.963 1.00 86.38 93 VAL A O 1
ATOM 763 N N . MET A 1 94 ? 18.983 4.042 -24.078 1.00 87.62 94 MET A N 1
ATOM 764 C CA . MET A 1 94 ? 19.634 5.345 -23.978 1.00 87.62 94 MET A CA 1
ATOM 765 C C . MET A 1 94 ? 21.153 5.215 -23.817 1.00 87.62 94 MET A C 1
ATOM 767 O O . MET A 1 94 ? 21.894 5.956 -24.458 1.00 87.62 94 MET A O 1
ATOM 771 N N . TRP A 1 95 ? 21.629 4.249 -23.026 1.00 90.25 95 TRP A N 1
ATOM 772 C CA . TRP A 1 95 ? 23.059 3.989 -22.845 1.00 90.25 95 TRP A CA 1
ATOM 773 C C . TRP A 1 95 ? 23.757 3.621 -24.159 1.00 90.25 95 TRP A C 1
ATOM 775 O O . TRP A 1 95 ? 24.812 4.168 -24.479 1.00 90.25 95 TRP A O 1
ATOM 785 N N . ILE A 1 96 ? 23.142 2.739 -24.953 1.00 89.94 96 ILE A N 1
ATOM 786 C CA . ILE A 1 96 ? 23.687 2.316 -26.250 1.00 89.94 96 ILE A CA 1
ATOM 787 C C . ILE A 1 96 ? 23.719 3.491 -27.239 1.00 89.94 96 ILE A C 1
ATOM 789 O O . ILE A 1 96 ? 24.722 3.693 -27.926 1.00 89.94 96 ILE A O 1
ATOM 793 N N . VAL A 1 97 ? 22.648 4.289 -27.303 1.00 88.81 97 VAL A N 1
ATOM 794 C CA . VAL A 1 97 ? 22.571 5.453 -28.205 1.00 88.81 97 VAL A CA 1
ATOM 795 C C . VAL A 1 97 ? 23.583 6.531 -27.814 1.00 88.81 97 VAL A C 1
ATOM 797 O O . VAL A 1 97 ? 24.259 7.074 -28.690 1.00 88.81 97 VAL A O 1
ATOM 800 N N . LEU A 1 98 ? 23.732 6.815 -26.517 1.00 86.44 98 LEU A N 1
ATOM 801 C CA . LEU A 1 98 ? 24.725 7.765 -26.010 1.00 86.44 98 LEU A CA 1
ATOM 802 C C . LEU A 1 98 ? 26.151 7.343 -26.359 1.00 86.44 98 LEU A C 1
ATOM 804 O O . LEU A 1 98 ? 26.925 8.178 -26.829 1.00 86.44 98 LEU A O 1
ATOM 808 N N . ASP A 1 99 ? 26.505 6.070 -26.169 1.00 86.56 99 ASP A N 1
ATOM 809 C CA . ASP A 1 99 ? 27.857 5.601 -26.482 1.00 86.56 99 ASP A CA 1
ATOM 810 C C . ASP A 1 99 ? 28.146 5.658 -27.991 1.00 86.56 99 ASP A C 1
ATOM 812 O O . ASP A 1 99 ? 29.218 6.104 -28.408 1.00 86.56 99 ASP A O 1
ATOM 816 N N . ALA A 1 100 ? 27.161 5.313 -28.828 1.00 83.88 100 ALA A N 1
ATOM 817 C CA . ALA A 1 100 ? 27.278 5.431 -30.280 1.00 83.88 100 ALA A CA 1
ATOM 818 C C . ALA A 1 100 ? 27.427 6.891 -30.744 1.00 83.88 100 ALA A C 1
ATOM 820 O O . ALA A 1 100 ? 28.264 7.181 -31.604 1.00 83.88 100 ALA A O 1
ATOM 821 N N . PHE A 1 101 ? 26.650 7.813 -30.167 1.00 83.81 101 PHE A N 1
ATOM 822 C CA . PHE A 1 101 ? 26.734 9.240 -30.482 1.00 83.81 101 PHE A CA 1
ATOM 823 C C . PHE A 1 101 ? 28.074 9.838 -30.040 1.00 83.81 101 PHE A C 1
ATOM 825 O O . PHE A 1 101 ? 28.742 10.502 -30.833 1.00 83.81 101 PHE A O 1
ATOM 832 N N . ARG A 1 102 ? 28.527 9.526 -28.819 1.00 81.38 102 ARG A N 1
ATOM 833 C CA . ARG A 1 102 ? 29.839 9.947 -28.304 1.00 81.38 102 ARG A CA 1
ATOM 834 C C . ARG A 1 102 ? 30.973 9.477 -29.217 1.00 81.38 102 ARG A C 1
ATOM 836 O O . ARG A 1 102 ? 31.846 10.256 -29.580 1.00 81.38 102 ARG A O 1
ATOM 843 N N . LYS A 1 103 ? 30.909 8.228 -29.680 1.00 79.88 103 LYS A N 1
ATOM 844 C CA . LYS A 1 103 ? 31.907 7.661 -30.596 1.00 79.88 103 LYS A CA 1
ATOM 845 C C . LYS A 1 103 ? 31.886 8.287 -31.994 1.00 79.88 103 LYS A C 1
ATOM 847 O O . LYS A 1 103 ? 32.894 8.248 -32.704 1.00 79.88 103 LYS A O 1
ATOM 852 N N . ALA A 1 104 ? 30.749 8.834 -32.422 1.00 79.88 104 ALA A N 1
ATOM 853 C CA . ALA A 1 104 ? 30.662 9.596 -33.661 1.00 79.88 104 ALA A CA 1
ATOM 854 C C . ALA A 1 104 ? 31.336 10.966 -33.522 1.00 79.88 104 ALA A C 1
ATOM 856 O O . ALA A 1 104 ? 32.024 11.378 -34.453 1.00 79.88 104 ALA A O 1
ATOM 857 N N . GLU A 1 105 ? 31.187 11.625 -32.373 1.00 79.50 105 GLU A N 1
ATOM 858 C CA . GLU A 1 105 ? 31.829 12.911 -32.094 1.00 79.50 105 GLU A CA 1
ATOM 859 C C . GLU A 1 105 ? 33.355 12.789 -32.017 1.00 79.50 105 GLU A C 1
ATOM 861 O O . GLU A 1 105 ? 34.059 13.487 -32.745 1.00 79.50 105 GLU A O 1
ATO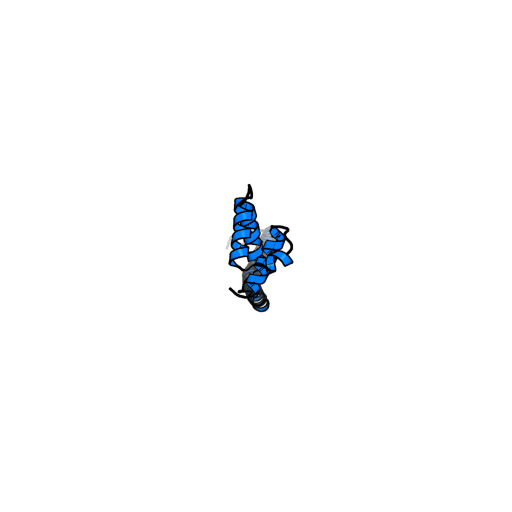M 866 N N . ASP A 1 106 ? 33.865 11.798 -31.278 1.00 82.12 106 ASP A N 1
ATOM 867 C CA . ASP A 1 106 ? 35.309 11.534 -31.176 1.00 82.12 106 ASP A CA 1
ATOM 868 C C . ASP A 1 106 ? 35.956 11.302 -32.557 1.00 82.12 106 ASP A C 1
ATOM 870 O O . ASP A 1 106 ? 37.091 11.708 -32.819 1.00 82.12 106 ASP A O 1
ATOM 874 N N . ARG A 1 107 ? 35.228 10.662 -33.486 1.00 78.62 107 ARG A N 1
ATOM 875 C CA . ARG A 1 107 ? 35.720 10.473 -34.858 1.00 78.62 107 ARG A CA 1
ATOM 876 C C . ARG A 1 107 ? 35.821 11.780 -35.634 1.00 78.62 107 ARG A C 1
ATOM 878 O O . ARG A 1 107 ? 36.749 11.904 -36.428 1.00 78.62 107 ARG A O 1
ATOM 885 N N . LYS A 1 108 ? 34.895 12.725 -35.453 1.00 83.88 108 LYS A N 1
ATOM 886 C CA . LYS A 1 108 ? 34.919 14.002 -36.186 1.00 83.88 108 LYS A CA 1
ATOM 887 C C . LYS A 1 108 ? 36.122 14.842 -35.791 1.00 83.88 108 LYS A C 1
ATOM 889 O O . LYS A 1 108 ? 36.824 15.318 -36.678 1.00 83.88 108 LYS A O 1
ATOM 894 N N . GLU A 1 109 ? 36.388 14.949 -34.495 1.00 85.12 109 GLU A N 1
ATOM 895 C CA . GLU A 1 109 ? 37.561 15.653 -33.970 1.00 85.12 109 GLU A CA 1
ATOM 896 C C . GLU A 1 109 ? 38.855 15.063 -34.542 1.00 85.12 109 GLU A C 1
ATOM 898 O O . GLU A 1 109 ? 39.726 15.792 -35.014 1.00 85.12 109 GLU A O 1
ATOM 903 N N . LEU A 1 110 ? 38.945 13.732 -34.631 1.00 82.81 110 LEU A N 1
ATOM 904 C CA . LEU A 1 110 ? 40.092 13.063 -35.246 1.00 82.81 110 LEU A CA 1
ATOM 905 C C . LEU A 1 110 ? 40.217 13.347 -36.755 1.00 82.81 110 LEU A C 1
ATOM 907 O O . LEU A 1 110 ? 41.329 13.498 -37.262 1.00 82.81 110 LEU A O 1
ATOM 911 N N . PHE A 1 111 ? 39.101 13.412 -37.490 1.00 83.25 111 PHE A N 1
ATOM 912 C CA . PHE A 1 111 ? 39.115 13.777 -38.911 1.00 83.25 111 PHE A CA 1
ATOM 913 C C . PHE A 1 111 ? 39.532 15.233 -39.126 1.00 83.25 111 PHE A C 1
ATOM 915 O O . PHE A 1 111 ? 40.329 15.489 -40.025 1.00 83.25 111 PHE A O 1
ATOM 922 N N . LEU A 1 112 ? 39.039 16.167 -38.309 1.00 86.25 112 LEU A N 1
ATOM 923 C CA . LEU A 1 112 ? 39.433 17.577 -38.373 1.00 86.25 112 LEU A CA 1
ATOM 924 C C . LEU A 1 112 ? 40.905 17.763 -38.003 1.00 86.25 112 LEU A C 1
ATOM 926 O O . LEU A 1 112 ? 41.624 18.465 -38.710 1.00 86.25 112 LEU A O 1
ATOM 930 N N . TYR A 1 113 ? 41.376 17.073 -36.963 1.00 84.81 113 TYR A N 1
ATOM 931 C CA . TYR A 1 113 ? 42.790 17.047 -36.603 1.00 84.81 113 TYR A CA 1
ATOM 932 C C . TYR A 1 113 ? 43.652 16.537 -37.768 1.00 84.81 113 TYR A C 1
ATOM 934 O O . TYR A 1 113 ? 44.599 17.206 -38.177 1.00 84.81 113 TYR A O 1
ATOM 942 N N . ARG A 1 114 ? 43.265 15.412 -38.389 1.00 80.69 114 ARG A N 1
ATOM 943 C CA . ARG A 1 114 ? 43.972 14.853 -39.554 1.00 80.69 114 ARG A CA 1
ATOM 944 C C . ARG A 1 114 ? 43.933 15.782 -40.776 1.00 80.69 114 ARG A C 1
ATOM 946 O O . ARG A 1 114 ? 44.924 15.867 -41.496 1.00 80.69 114 ARG A O 1
ATOM 953 N N . ALA A 1 115 ? 42.809 16.451 -41.028 1.00 81.69 115 ALA A N 1
ATOM 954 C CA . ALA A 1 115 ? 42.662 17.390 -42.142 1.00 81.69 115 ALA A CA 1
ATOM 955 C C . ALA A 1 115 ? 43.493 18.669 -41.945 1.00 81.69 115 ALA A C 1
ATOM 957 O O . ALA A 1 115 ? 43.970 19.243 -42.919 1.00 81.69 115 ALA A O 1
ATOM 958 N N . ASN A 1 116 ? 43.687 19.097 -40.695 1.00 85.50 116 ASN A N 1
ATOM 959 C CA . ASN A 1 116 ? 44.578 20.204 -40.357 1.00 85.50 116 ASN A CA 1
ATOM 960 C C . ASN A 1 116 ? 46.063 19.813 -40.488 1.00 85.50 116 ASN A C 1
ATOM 962 O O . ASN A 1 116 ? 46.877 20.616 -40.929 1.00 85.50 116 ASN A O 1
ATOM 966 N N . GLU A 1 117 ? 46.423 18.578 -40.130 1.00 85.19 117 GLU A N 1
ATOM 967 C CA . GLU A 1 117 ? 47.809 18.095 -40.181 1.00 85.19 117 GLU A CA 1
ATOM 968 C C . GLU A 1 117 ? 48.295 17.788 -41.610 1.00 85.19 117 GLU A C 1
ATOM 970 O O . GLU A 1 117 ? 49.460 18.018 -41.926 1.00 85.19 117 GLU A O 1
ATOM 975 N N . ASN A 1 118 ? 47.404 17.331 -42.497 1.00 75.69 118 ASN A N 1
ATOM 976 C CA . ASN A 1 118 ? 47.680 17.170 -43.927 1.00 75.69 118 ASN A CA 1
ATOM 977 C C . ASN A 1 118 ? 46.726 18.044 -44.753 1.00 75.69 118 ASN A C 1
ATOM 979 O O . ASN A 1 118 ? 45.707 17.541 -45.241 1.00 75.69 118 ASN A O 1
ATOM 983 N N . PRO A 1 119 ? 47.035 19.342 -44.928 1.00 75.75 119 PRO A N 1
ATOM 984 C CA . PRO A 1 119 ? 46.240 20.191 -45.799 1.00 75.75 119 PRO A CA 1
ATOM 985 C C . PRO A 1 119 ? 46.311 19.640 -47.231 1.00 75.75 119 PRO A C 1
ATOM 987 O O . PRO A 1 119 ? 47.403 19.277 -47.688 1.00 75.75 119 PRO A O 1
ATOM 990 N N . PRO A 1 120 ? 45.182 19.562 -47.961 1.00 67.62 120 PRO A N 1
ATOM 991 C CA . PRO A 1 120 ? 45.191 19.101 -49.341 1.00 67.62 120 PRO A CA 1
ATOM 992 C C . PRO A 1 120 ? 46.114 20.015 -50.146 1.00 67.62 120 PRO A C 1
ATOM 994 O O . PRO A 1 120 ? 45.867 21.211 -50.304 1.00 67.62 120 PRO A O 1
ATOM 997 N N . THR A 1 121 ? 47.227 19.460 -50.614 1.00 69.06 121 THR A N 1
ATOM 998 C CA . THR A 1 121 ? 48.136 20.171 -51.504 1.00 69.06 121 THR A CA 1
ATOM 999 C C . THR A 1 121 ? 47.496 20.198 -52.886 1.00 69.06 121 THR A C 1
ATOM 1001 O O . THR A 1 121 ? 46.981 19.193 -53.366 1.00 69.06 121 THR A O 1
ATOM 1004 N N . ASN A 1 122 ? 47.503 21.372 -53.522 1.00 61.56 122 ASN A N 1
ATOM 1005 C CA . ASN A 1 122 ? 46.818 21.691 -54.785 1.00 61.56 122 ASN A CA 1
ATOM 1006 C C . ASN A 1 122 ? 47.343 20.922 -56.025 1.00 61.56 122 ASN A C 1
ATOM 1008 O O . ASN A 1 122 ? 47.273 21.430 -57.143 1.00 61.56 122 ASN A O 1
ATOM 1012 N N . ALA A 1 123 ? 47.914 19.731 -55.850 1.00 57.44 123 ALA A N 1
ATOM 1013 C CA . ALA A 1 123 ? 48.566 18.952 -56.894 1.00 57.44 123 ALA A CA 1
ATOM 1014 C C . ALA A 1 123 ? 47.652 17.911 -57.568 1.00 57.44 123 ALA A C 1
ATOM 1016 O O . ALA A 1 123 ? 48.020 17.406 -58.620 1.00 57.44 123 ALA A O 1
ATOM 1017 N N . GLU A 1 124 ? 46.458 17.626 -57.035 1.00 57.91 124 GLU A N 1
ATOM 1018 C CA . GLU A 1 124 ? 45.585 16.556 -57.562 1.00 57.91 124 GLU A CA 1
ATOM 1019 C C . GLU A 1 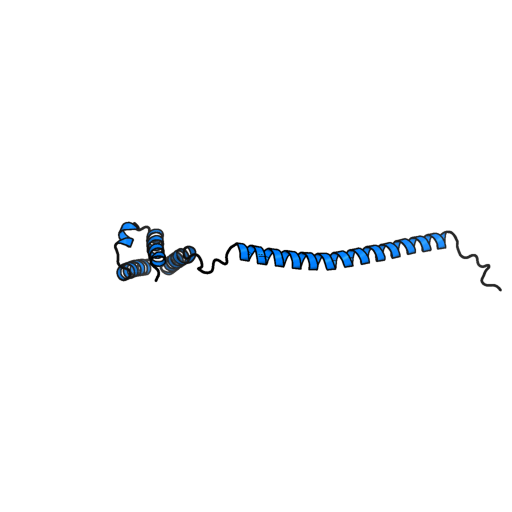124 ? 44.365 17.061 -58.359 1.00 57.91 124 GLU A C 1
ATOM 1021 O O . GLU A 1 124 ? 43.521 16.278 -58.772 1.00 57.91 124 GLU A O 1
ATOM 1026 N N . PHE A 1 125 ? 44.272 18.373 -58.623 1.00 56.97 125 PHE A N 1
ATOM 1027 C CA . PHE A 1 125 ? 43.182 18.975 -59.419 1.00 56.97 125 PHE A CA 1
ATOM 1028 C C . PHE A 1 125 ? 43.595 19.357 -60.855 1.00 56.97 125 PHE A C 1
ATOM 1030 O O . PHE A 1 125 ? 42.893 20.107 -61.535 1.00 56.97 125 PHE A O 1
ATOM 1037 N N . ARG A 1 126 ? 44.755 18.881 -61.327 1.00 52.91 126 ARG A N 1
ATOM 1038 C CA . ARG A 1 126 ? 45.249 19.128 -62.691 1.00 52.91 126 ARG A CA 1
ATOM 1039 C C . ARG A 1 126 ? 45.796 17.842 -63.322 1.00 52.91 126 ARG A C 1
ATOM 1041 O O . ARG A 1 126 ? 47.001 17.714 -63.512 1.00 52.91 126 ARG A O 1
ATOM 1048 N N . SER A 1 127 ? 44.902 16.920 -63.667 1.00 50.47 127 SER A N 1
ATOM 1049 C CA . SER A 1 127 ? 45.103 15.925 -64.732 1.00 50.47 127 SER A CA 1
ATOM 1050 C C . SER A 1 127 ? 43.771 15.598 -65.384 1.00 50.47 127 SER A C 1
ATOM 1052 O O . SER A 1 127 ? 42.858 15.230 -64.612 1.00 50.47 127 SER A O 1
#

Organism: Harpegnathos saltator (NCBI:txid610380)